Protein AF-A0A0F9BRL6-F1 (afdb_monomer_lite)

Secondary structure (DSSP, 8-state):
-HHHHHHHTT--GGG----SSHHHHHHHHHTT--TT--------GGGTTHHHHHHT-SSGGGHHHHSSS-SHHHHTPPPTT-

pLDDT: mean 95.87, std 2.91, range [78.62, 98.25]

Structure (mmCIF, N/CA/C/O backbone):
data_AF-A0A0F9BRL6-F1
#
_entry.id   AF-A0A0F9BRL6-F1
#
loop_
_atom_site.group_PDB
_atom_site.id
_atom_site.type_symbol
_atom_site.label_atom_id
_atom_site.label_alt_id
_atom_site.label_comp_id
_atom_site.label_asym_id
_atom_site.label_entity_id
_atom_site.label_seq_id
_atom_site.pdbx_PDB_ins_code
_atom_site.Cartn_x
_atom_site.Cartn_y
_atom_site.Cartn_z
_atom_site.occupancy
_atom_site.B_iso_or_equiv
_atom_site.auth_seq_id
_atom_site.auth_comp_id
_atom_site.auth_asym_id
_atom_site.auth_atom_id
_atom_site.pdbx_PDB_model_num
ATOM 1 N N . PHE A 1 1 ? 2.830 8.361 12.711 1.00 85.38 1 PHE A N 1
ATOM 2 C CA . PHE A 1 1 ? 2.015 9.549 12.347 1.00 85.38 1 PHE A CA 1
ATOM 3 C C . PHE A 1 1 ? 0.643 9.190 11.780 1.00 85.38 1 PHE A C 1
ATOM 5 O O . PHE A 1 1 ? -0.334 9.745 12.259 1.00 85.38 1 PHE A O 1
ATOM 12 N N . ILE A 1 2 ? 0.542 8.281 10.799 1.00 94.56 2 ILE A N 1
ATOM 13 C CA . ILE A 1 2 ? -0.734 7.953 10.127 1.00 94.56 2 ILE A CA 1
ATOM 14 C C . ILE A 1 2 ? -1.757 7.339 11.096 1.00 94.56 2 ILE A C 1
ATOM 16 O O . ILE A 1 2 ? -2.851 7.875 11.243 1.00 94.56 2 ILE A O 1
ATOM 20 N N . ALA A 1 3 ? -1.384 6.270 11.805 1.00 96.44 3 ALA A N 1
ATOM 21 C CA . ALA A 1 3 ? -2.274 5.589 12.744 1.00 96.44 3 ALA A CA 1
ATOM 22 C C . ALA A 1 3 ? -2.751 6.502 13.882 1.00 96.44 3 ALA A C 1
ATOM 24 O O . ALA A 1 3 ? -3.945 6.586 14.154 1.00 96.44 3 ALA A O 1
ATOM 25 N N . GLU A 1 4 ? -1.834 7.251 14.498 1.00 96.75 4 GLU A N 1
ATOM 26 C CA . GLU A 1 4 ? -2.176 8.247 15.520 1.00 96.75 4 GLU A CA 1
ATOM 27 C C . GLU A 1 4 ? -3.106 9.345 14.987 1.00 96.75 4 GLU A C 1
ATOM 29 O O . GLU A 1 4 ? -4.046 9.737 15.676 1.00 96.75 4 GLU A O 1
ATOM 34 N N . GLY A 1 5 ? -2.898 9.810 13.751 1.00 97.38 5 GLY A N 1
ATOM 35 C CA . GLY A 1 5 ? -3.799 10.758 13.092 1.00 97.38 5 GLY A CA 1
ATOM 36 C C . GLY A 1 5 ? -5.209 10.193 12.905 1.00 97.38 5 GLY A C 1
ATOM 37 O O . GLY A 1 5 ? -6.181 10.857 13.259 1.00 97.38 5 GLY A O 1
ATOM 38 N N . ALA A 1 6 ? -5.327 8.949 12.431 1.00 97.06 6 ALA A N 1
ATOM 39 C CA . ALA A 1 6 ? -6.613 8.268 12.265 1.00 97.06 6 ALA A CA 1
ATOM 40 C C . ALA A 1 6 ? -7.346 8.082 13.605 1.00 97.06 6 ALA A C 1
ATOM 42 O O . ALA A 1 6 ? -8.534 8.390 13.707 1.00 97.06 6 ALA A O 1
ATOM 43 N N . LYS A 1 7 ? -6.630 7.645 14.653 1.00 97.12 7 LYS A N 1
ATOM 44 C CA . LYS A 1 7 ? -7.177 7.496 16.015 1.00 97.12 7 LYS A CA 1
ATOM 45 C C . LYS A 1 7 ? -7.693 8.839 16.549 1.00 97.12 7 LYS A C 1
ATOM 47 O O . LYS A 1 7 ? -8.807 8.901 17.061 1.00 97.12 7 LYS A O 1
ATOM 52 N N . LYS A 1 8 ? -6.926 9.926 16.386 1.00 97.75 8 LYS A N 1
ATOM 53 C CA . LYS A 1 8 ? -7.326 11.286 16.806 1.00 97.75 8 LYS A CA 1
ATOM 54 C C . LYS A 1 8 ? -8.536 11.825 16.042 1.00 97.75 8 LYS A C 1
ATOM 56 O O . LYS A 1 8 ? -9.319 12.570 16.617 1.00 97.75 8 LYS A O 1
ATOM 61 N N . ALA A 1 9 ? -8.708 11.428 14.783 1.00 97.94 9 ALA A N 1
ATOM 62 C CA . ALA A 1 9 ? -9.880 11.764 13.976 1.00 97.94 9 ALA A CA 1
ATOM 63 C C . ALA A 1 9 ? -11.127 10.913 14.306 1.00 97.94 9 ALA A C 1
ATOM 65 O O . ALA A 1 9 ? -12.160 11.076 13.663 1.00 97.94 9 ALA A O 1
ATOM 66 N N . GLY A 1 10 ? -11.050 10.009 15.291 1.00 98.00 10 GLY A N 1
ATOM 67 C CA . GLY A 1 10 ? -12.183 9.206 15.758 1.00 98.00 10 GLY A CA 1
ATOM 68 C C . GLY A 1 10 ? -12.277 7.804 15.153 1.00 98.00 10 GLY A C 1
ATOM 69 O O . GLY A 1 10 ? -13.265 7.110 15.391 1.00 98.00 10 GLY A O 1
ATOM 70 N N . MET A 1 11 ? -11.269 7.342 14.403 1.00 97.75 11 MET A N 1
ATOM 71 C CA . MET A 1 11 ? -11.264 5.964 13.906 1.00 97.75 11 MET A CA 1
ATOM 72 C C . MET A 1 11 ? -11.137 4.970 15.078 1.00 97.75 11 MET A C 1
ATOM 74 O O . MET A 1 11 ? -10.202 5.090 15.878 1.00 97.75 11 MET A O 1
ATOM 78 N N . PRO A 1 12 ? -12.024 3.957 15.193 1.00 98.00 12 PRO A N 1
ATOM 79 C CA . PRO A 1 12 ? -11.923 2.949 16.244 1.00 98.00 12 PRO A CA 1
ATOM 80 C C . PRO A 1 12 ? -10.575 2.228 16.199 1.00 98.00 12 PRO A C 1
ATOM 82 O O . PRO A 1 12 ? -10.159 1.776 15.135 1.00 98.00 12 PRO A O 1
ATOM 85 N N . LYS A 1 13 ? -9.921 2.039 17.354 1.00 95.81 13 LYS A N 1
ATOM 86 C CA . LYS A 1 13 ? -8.599 1.382 17.427 1.00 95.81 13 LYS A CA 1
ATOM 87 C C . LYS A 1 13 ? -8.570 0.013 16.742 1.00 95.81 13 LYS A C 1
ATOM 89 O O . LYS A 1 13 ? -7.608 -0.292 16.059 1.00 95.81 13 LYS A O 1
ATOM 94 N N . LYS A 1 14 ? -9.646 -0.773 16.861 1.00 96.69 14 LYS A N 1
ATOM 95 C CA . LYS A 1 14 ? -9.786 -2.086 16.201 1.00 96.69 14 LYS A CA 1
ATOM 96 C C . LYS A 1 14 ? -9.767 -2.028 14.663 1.00 96.69 14 LYS A C 1
ATOM 98 O O . LYS 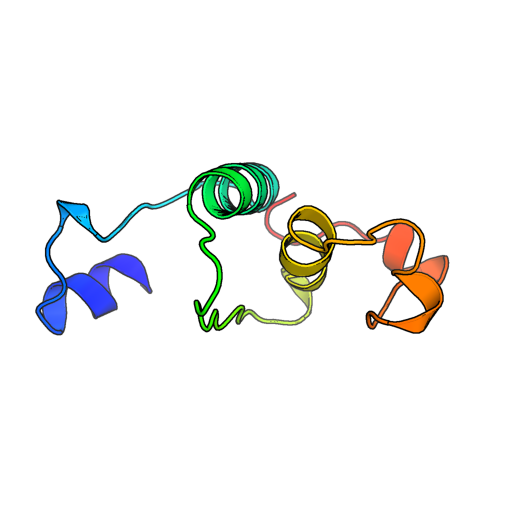A 1 14 ? -9.505 -3.039 14.022 1.00 96.69 14 LYS A O 1
ATOM 103 N N . ASN A 1 15 ? -10.038 -0.857 14.082 1.00 96.19 15 ASN A N 1
ATOM 104 C CA . ASN A 1 15 ? -10.011 -0.619 12.639 1.00 96.19 15 ASN A CA 1
ATOM 105 C C . ASN A 1 15 ? -8.655 -0.063 12.164 1.00 96.19 15 ASN A C 1
ATOM 107 O O . ASN A 1 15 ? -8.444 0.056 10.961 1.00 96.19 15 ASN A O 1
ATOM 111 N N . VAL A 1 16 ? -7.736 0.265 13.080 1.00 96.94 16 VAL A N 1
ATOM 112 C CA . VAL A 1 16 ? -6.384 0.739 12.763 1.00 96.94 16 VAL A CA 1
ATOM 113 C C . VAL A 1 16 ? -5.412 -0.410 12.980 1.00 96.94 16 VAL A C 1
ATOM 115 O O . VAL A 1 16 ? -5.258 -0.886 14.101 1.00 96.94 16 VAL A O 1
ATOM 118 N N . VAL A 1 17 ? -4.756 -0.851 11.910 1.00 96.62 17 VAL A N 1
ATOM 119 C CA . VAL A 1 17 ? -3.735 -1.902 11.970 1.00 96.62 17 VAL A CA 1
ATOM 120 C C . VAL A 1 17 ? -2.440 -1.349 11.391 1.00 96.62 17 VAL A C 1
ATOM 122 O O . VAL A 1 17 ? -2.457 -0.661 10.370 1.00 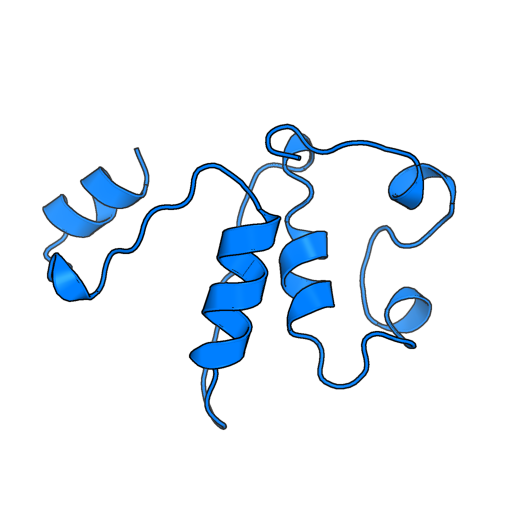96.62 17 VAL A O 1
ATOM 125 N N . GLU A 1 18 ? -1.343 -1.579 12.103 1.00 96.12 18 GLU A N 1
ATOM 126 C CA . GLU A 1 18 ? -0.019 -1.023 11.827 1.00 96.12 18 GLU A CA 1
ATOM 127 C C . GLU A 1 18 ? 0.926 -2.175 11.469 1.00 96.12 18 GLU A C 1
ATOM 129 O O . GLU A 1 18 ? 0.812 -3.259 12.037 1.00 96.12 18 GLU A O 1
ATOM 134 N N . PHE A 1 19 ? 1.831 -1.936 10.521 1.00 95.06 19 PHE A N 1
ATOM 135 C CA . PHE A 1 19 ? 2.797 -2.919 10.026 1.00 95.06 19 PHE A CA 1
ATOM 136 C C . PHE A 1 19 ? 4.168 -2.264 9.914 1.00 95.06 19 PHE A C 1
ATOM 138 O O . PHE A 1 19 ? 4.254 -1.085 9.555 1.00 95.06 19 PHE A O 1
ATOM 145 N N . ASP A 1 20 ? 5.222 -3.041 10.151 1.00 92.88 20 ASP A N 1
ATOM 146 C CA . ASP A 1 20 ? 6.602 -2.558 10.044 1.00 92.88 20 ASP A CA 1
ATOM 147 C C . ASP A 1 20 ? 7.127 -2.603 8.603 1.00 92.88 20 ASP A C 1
ATOM 149 O O . ASP A 1 20 ? 8.043 -1.861 8.245 1.00 92.88 20 ASP A O 1
ATOM 153 N N . ASN A 1 21 ? 6.531 -3.446 7.751 1.00 93.44 21 ASN A N 1
ATOM 154 C CA . ASN A 1 21 ? 6.923 -3.590 6.353 1.00 93.44 21 ASN A CA 1
ATOM 155 C C . ASN A 1 21 ? 5.728 -3.641 5.392 1.00 93.44 21 ASN A C 1
ATOM 157 O O . ASN A 1 21 ? 4.584 -3.932 5.748 1.00 93.44 21 ASN A O 1
ATOM 161 N N . ILE A 1 22 ? 6.023 -3.348 4.127 1.00 93.81 22 ILE A N 1
ATOM 162 C CA . ILE A 1 22 ? 5.019 -3.204 3.063 1.00 93.81 22 ILE A CA 1
ATOM 163 C C . ILE A 1 22 ? 4.404 -4.559 2.682 1.00 93.81 22 ILE A C 1
ATOM 165 O O . ILE A 1 22 ? 3.242 -4.620 2.279 1.00 93.81 22 ILE A O 1
ATOM 169 N N . ARG A 1 23 ? 5.174 -5.647 2.816 1.00 93.38 23 ARG A N 1
ATOM 170 C CA . ARG A 1 23 ? 4.737 -7.003 2.462 1.00 93.38 23 ARG A CA 1
ATOM 171 C C . ARG A 1 23 ? 3.609 -7.476 3.375 1.00 93.38 23 ARG A C 1
ATOM 173 O O . ARG A 1 23 ? 2.604 -7.980 2.884 1.00 93.38 23 ARG A O 1
ATOM 180 N N . GLU A 1 24 ? 3.748 -7.276 4.681 1.00 96.31 24 GLU A N 1
ATOM 181 C CA . GLU A 1 24 ? 2.705 -7.604 5.658 1.00 96.31 24 GLU A CA 1
ATOM 182 C C . GLU A 1 24 ? 1.421 -6.815 5.408 1.00 96.31 24 GLU A C 1
ATOM 184 O O . GLU A 1 24 ? 0.338 -7.398 5.411 1.00 96.31 24 GLU A O 1
ATOM 189 N N . ALA A 1 25 ? 1.536 -5.518 5.105 1.00 95.44 25 ALA A N 1
ATOM 190 C CA . ALA A 1 25 ? 0.382 -4.688 4.772 1.00 95.44 25 ALA A CA 1
ATOM 191 C C . ALA A 1 25 ? -0.366 -5.196 3.523 1.00 95.44 25 ALA A C 1
ATOM 193 O O . ALA A 1 25 ? -1.597 -5.185 3.500 1.00 95.44 25 ALA A O 1
ATOM 194 N N . GLY A 1 26 ? 0.360 -5.662 2.499 1.00 96.44 26 GLY A N 1
ATOM 195 C CA . GLY A 1 26 ? -0.223 -6.250 1.289 1.00 96.44 26 GLY A CA 1
ATOM 196 C C . GLY A 1 26 ? -0.962 -7.563 1.554 1.00 96.44 26 GLY A C 1
ATOM 197 O O . GLY A 1 26 ? -2.135 -7.681 1.203 1.00 96.44 26 GLY A O 1
ATOM 198 N N . LEU A 1 27 ? -0.317 -8.507 2.246 1.00 96.81 27 LEU A N 1
ATOM 199 C CA . LEU A 1 27 ? -0.926 -9.795 2.616 1.00 96.81 27 LEU A CA 1
ATOM 200 C C . LEU A 1 27 ? -2.167 -9.610 3.492 1.00 96.81 27 LEU A C 1
ATOM 202 O O . LEU A 1 27 ? -3.184 -10.280 3.322 1.00 96.81 27 LEU A O 1
ATOM 206 N N . PHE A 1 28 ? -2.101 -8.666 4.424 1.00 97.31 28 PHE A N 1
ATOM 207 C CA . PHE A 1 28 ? -3.236 -8.327 5.260 1.00 97.31 28 PHE A CA 1
ATOM 208 C C . PHE A 1 28 ? -4.406 -7.750 4.461 1.00 97.31 28 PHE A C 1
ATOM 210 O O . PHE A 1 28 ? -5.558 -8.110 4.705 1.00 97.31 28 PHE A O 1
ATOM 217 N N . LEU A 1 29 ? -4.119 -6.860 3.507 1.00 97.06 29 LEU A N 1
ATOM 218 C CA . LEU A 1 29 ? -5.142 -6.273 2.649 1.00 97.06 29 LEU A CA 1
ATOM 219 C C . LEU A 1 29 ? -5.809 -7.338 1.771 1.00 97.06 29 LEU A C 1
ATOM 221 O O . LEU A 1 29 ? -7.030 -7.319 1.634 1.00 97.06 29 LEU A O 1
ATOM 225 N N . GLN A 1 30 ? -5.045 -8.300 1.246 1.00 95.88 30 GLN A N 1
ATOM 226 C CA . GLN A 1 30 ? -5.576 -9.417 0.459 1.00 95.88 30 GLN A CA 1
ATOM 227 C C . GLN A 1 30 ? -6.681 -10.181 1.207 1.00 95.88 30 GLN A C 1
ATOM 229 O O . GLN A 1 30 ? -7.707 -10.505 0.618 1.00 95.88 30 GLN A O 1
ATOM 234 N N . GLY A 1 31 ? -6.498 -10.430 2.507 1.00 96.06 31 GLY A N 1
ATOM 235 C CA . GLY A 1 31 ? -7.476 -11.132 3.347 1.00 96.06 31 GLY A CA 1
ATOM 236 C C . GLY A 1 31 ? -8.662 -10.282 3.818 1.00 96.06 31 GLY A C 1
ATOM 237 O O . GLY A 1 31 ? -9.538 -10.806 4.502 1.00 96.06 31 GLY A O 1
ATOM 238 N N . ARG A 1 32 ? -8.682 -8.981 3.505 1.00 95.94 32 ARG A N 1
ATOM 239 C CA . ARG A 1 32 ? -9.748 -8.047 3.903 1.00 95.94 32 ARG A CA 1
ATOM 240 C C . ARG A 1 32 ? -10.579 -7.501 2.758 1.00 95.94 32 ARG A C 1
ATOM 242 O O . ARG A 1 32 ? -11.637 -6.952 3.030 1.00 95.94 32 ARG A O 1
ATOM 249 N N . LEU A 1 33 ? -10.076 -7.584 1.533 1.00 96.19 33 LEU A N 1
ATOM 250 C CA . LEU A 1 33 ? -10.751 -7.037 0.369 1.00 96.19 33 LEU A CA 1
ATOM 251 C C . LEU A 1 33 ? -12.031 -7.806 0.058 1.00 96.19 33 LEU A C 1
ATOM 253 O O . LEU A 1 33 ? -12.010 -9.020 -0.149 1.00 96.19 33 LEU A O 1
ATOM 257 N N . GLU A 1 34 ? -13.121 -7.066 -0.077 1.00 96.19 34 GLU A N 1
ATOM 258 C CA . GLU A 1 34 ? -14.410 -7.572 -0.521 1.00 96.19 34 GLU A CA 1
ATOM 259 C C . GLU A 1 34 ? -14.857 -6.883 -1.818 1.00 96.19 34 GLU A C 1
ATOM 261 O O . GLU A 1 34 ? -14.410 -5.795 -2.200 1.00 96.19 34 GLU A O 1
ATOM 266 N N . LYS A 1 35 ? -15.758 -7.539 -2.555 1.00 95.75 35 LYS A N 1
ATOM 267 C CA . LYS A 1 35 ? -16.312 -6.965 -3.784 1.00 95.75 35 LYS A CA 1
ATOM 268 C C . LYS A 1 35 ? -17.101 -5.697 -3.446 1.00 95.75 35 LYS A C 1
ATOM 270 O O . LYS A 1 35 ? 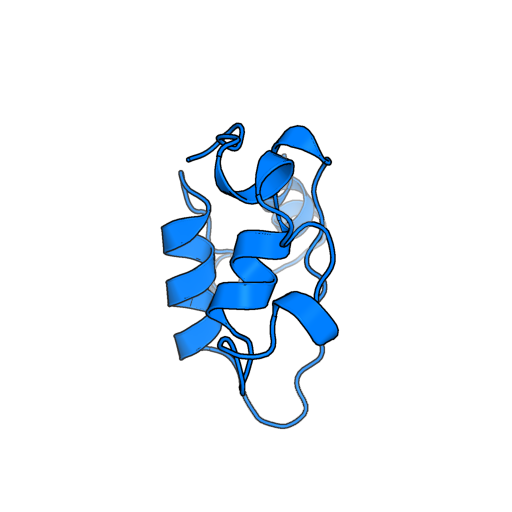-18.108 -5.765 -2.753 1.00 95.75 35 LYS A O 1
ATOM 275 N N . GLY A 1 36 ? -16.704 -4.580 -4.051 1.00 96.75 36 GLY A N 1
ATOM 276 C CA . GLY A 1 36 ? -17.333 -3.271 -3.845 1.00 96.75 36 GLY A CA 1
ATOM 277 C C . GLY A 1 36 ? -16.491 -2.313 -3.004 1.00 96.75 36 GLY A C 1
ATOM 278 O O . GLY A 1 36 ? -16.814 -1.127 -2.957 1.00 96.75 36 GLY A O 1
ATOM 279 N N . ASP A 1 37 ? -15.395 -2.792 -2.412 1.00 96.94 37 ASP A N 1
ATOM 280 C CA . ASP A 1 37 ? -14.469 -1.944 -1.671 1.00 96.94 37 ASP A CA 1
ATOM 281 C C . ASP A 1 37 ? -13.759 -0.924 -2.565 1.00 96.94 37 ASP A C 1
ATOM 283 O O . ASP A 1 37 ? -13.399 -1.184 -3.717 1.00 96.94 37 ASP A O 1
ATOM 287 N N . VAL A 1 38 ? -13.487 0.243 -1.980 1.00 97.31 38 VAL A N 1
ATOM 288 C CA . VAL A 1 38 ? -12.609 1.266 -2.550 1.00 97.31 38 VAL A CA 1
ATOM 289 C C . VAL A 1 38 ? -11.423 1.446 -1.617 1.00 97.31 38 VAL A C 1
ATOM 291 O O . VAL A 1 38 ? -11.586 1.805 -0.451 1.00 97.31 38 VAL A O 1
ATOM 294 N N . VAL A 1 39 ? -10.215 1.236 -2.141 1.00 97.06 39 VAL A N 1
ATOM 295 C CA . VAL A 1 39 ? -8.982 1.312 -1.352 1.00 97.06 39 VAL A CA 1
ATOM 296 C C . VAL A 1 39 ? -8.076 2.426 -1.857 1.00 97.06 39 VAL A C 1
ATOM 298 O O . VAL A 1 39 ? -7.694 2.464 -3.025 1.00 97.06 39 VAL A O 1
ATOM 301 N N . LEU A 1 40 ? -7.681 3.318 -0.946 1.00 97.38 40 LEU A N 1
ATOM 302 C CA . LEU A 1 40 ? -6.645 4.316 -1.188 1.00 97.38 40 LEU A CA 1
ATOM 303 C C . LEU A 1 40 ? -5.293 3.791 -0.699 1.00 97.38 40 LEU A C 1
ATOM 305 O O . LEU A 1 40 ? -5.068 3.656 0.501 1.00 97.38 40 LEU A O 1
ATOM 309 N N . ILE A 1 41 ? -4.362 3.583 -1.628 1.00 97.19 41 ILE A N 1
ATOM 310 C CA . ILE A 1 41 ? -2.970 3.257 -1.311 1.00 97.19 41 ILE A CA 1
ATOM 311 C C . ILE A 1 41 ? -2.116 4.497 -1.580 1.00 97.19 41 ILE A C 1
ATOM 313 O O . ILE A 1 41 ? -1.995 4.956 -2.718 1.00 97.19 41 ILE A O 1
ATOM 317 N N . LYS A 1 42 ? -1.511 5.060 -0.528 1.00 95.56 42 LYS A N 1
ATOM 318 C CA . LYS A 1 42 ? -0.747 6.309 -0.622 1.00 95.56 42 LYS A CA 1
ATOM 319 C C . LYS A 1 42 ? 0.557 6.256 0.166 1.00 95.56 42 LYS A C 1
ATOM 321 O O . LYS A 1 42 ? 0.586 5.922 1.341 1.00 95.56 42 LYS A O 1
ATOM 326 N N . GLY A 1 43 ? 1.635 6.696 -0.480 1.00 94.00 43 GLY A N 1
ATOM 327 C CA . GLY A 1 43 ? 2.954 6.889 0.124 1.00 94.00 43 GLY A CA 1
ATOM 328 C C . GLY A 1 43 ? 3.816 7.819 -0.726 1.00 94.00 43 GLY A C 1
ATOM 329 O O . GLY A 1 43 ? 3.363 8.314 -1.767 1.00 94.00 43 GLY A O 1
ATOM 330 N N . SER A 1 44 ? 5.037 8.102 -0.275 1.00 95.25 44 SER A N 1
ATOM 331 C CA . SER A 1 44 ? 6.050 8.737 -1.123 1.00 95.25 44 SER A CA 1
ATOM 332 C C . SER A 1 44 ? 6.614 7.709 -2.111 1.00 95.25 44 SER A C 1
ATOM 334 O O . SER A 1 44 ? 6.491 6.500 -1.907 1.00 95.25 44 SER A O 1
ATOM 336 N N . GLN A 1 45 ? 7.240 8.171 -3.199 1.00 95.88 45 GLN A N 1
ATOM 337 C CA . GLN A 1 45 ? 7.790 7.272 -4.221 1.00 95.88 45 GLN A CA 1
ATOM 338 C C . GLN A 1 45 ? 8.766 6.256 -3.613 1.00 95.88 45 GLN A C 1
ATOM 340 O O . GLN A 1 45 ? 8.708 5.079 -3.973 1.00 95.88 45 GLN A O 1
ATOM 345 N N . ALA A 1 46 ? 9.632 6.692 -2.691 1.00 95.69 46 ALA A N 1
ATOM 346 C CA . ALA A 1 46 ? 10.665 5.858 -2.075 1.00 95.69 46 ALA A CA 1
ATOM 347 C C . ALA A 1 46 ? 10.102 4.631 -1.338 1.00 95.69 46 ALA A C 1
ATOM 349 O O . ALA A 1 46 ? 10.772 3.607 -1.266 1.00 95.69 46 ALA A O 1
ATOM 350 N N . VAL A 1 47 ? 8.850 4.694 -0.875 1.00 95.44 47 VAL A N 1
ATOM 351 C CA . VAL A 1 47 ? 8.183 3.568 -0.210 1.00 95.44 47 VAL A CA 1
ATOM 352 C C . VAL A 1 47 ? 7.754 2.476 -1.189 1.00 95.44 47 VAL A C 1
ATOM 354 O O . VAL A 1 47 ? 7.609 1.339 -0.777 1.00 95.44 47 VAL A O 1
ATOM 357 N N . ARG A 1 48 ? 7.604 2.770 -2.489 1.00 96.31 48 ARG A N 1
ATOM 358 C CA . ARG A 1 48 ? 7.210 1.777 -3.511 1.00 96.31 48 ARG A CA 1
ATOM 359 C C . ARG A 1 48 ? 5.816 1.168 -3.282 1.00 96.31 48 AR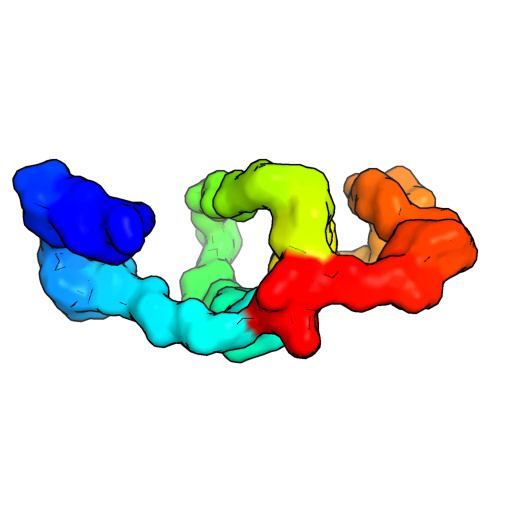G A C 1
ATOM 361 O O . ARG A 1 48 ? 5.620 -0.029 -3.456 1.00 96.31 48 ARG A O 1
ATOM 368 N N . MET A 1 49 ? 4.834 1.998 -2.922 1.00 96.88 49 MET A N 1
ATOM 369 C CA . MET A 1 49 ? 3.462 1.555 -2.617 1.00 96.88 49 MET A CA 1
ATOM 370 C C . MET A 1 49 ? 2.749 0.800 -3.751 1.00 96.88 49 MET A C 1
ATOM 372 O O . MET A 1 49 ? 1.825 0.038 -3.486 1.00 96.88 49 MET A O 1
ATOM 376 N N . GLU A 1 50 ? 3.187 0.947 -5.003 1.00 97.44 50 GLU A N 1
ATOM 377 C CA . GLU A 1 50 ? 2.714 0.111 -6.110 1.00 97.44 50 GLU A CA 1
ATOM 378 C C . GLU A 1 50 ? 2.930 -1.393 -5.857 1.00 97.44 50 GLU A C 1
ATOM 380 O O . GLU A 1 50 ? 2.200 -2.207 -6.407 1.00 97.44 50 GLU A O 1
ATOM 385 N N . LYS A 1 51 ? 3.874 -1.782 -4.988 1.00 96.56 51 LYS A N 1
ATOM 386 C CA . LYS A 1 51 ? 4.069 -3.182 -4.585 1.00 96.56 51 LYS A CA 1
ATOM 387 C C . LYS A 1 51 ? 2.861 -3.729 -3.812 1.00 96.56 51 LYS A C 1
ATOM 389 O O . LYS A 1 51 ? 2.455 -4.851 -4.080 1.00 96.56 51 LYS A O 1
ATOM 394 N N . VAL A 1 52 ? 2.229 -2.917 -2.953 1.00 97.25 52 VAL A N 1
ATOM 395 C CA . VAL A 1 52 ? 0.965 -3.280 -2.275 1.00 97.25 52 VAL A CA 1
ATOM 396 C C . VAL A 1 52 ? -0.156 -3.439 -3.291 1.00 97.25 52 VAL A C 1
ATOM 398 O O . VAL A 1 52 ? -0.915 -4.394 -3.209 1.00 97.25 52 VAL A O 1
ATOM 401 N N . VAL A 1 53 ? -0.240 -2.527 -4.269 1.00 97.75 53 VAL A N 1
ATOM 402 C CA . VAL A 1 53 ? -1.247 -2.621 -5.336 1.00 97.75 53 VAL A CA 1
ATOM 403 C C . VAL A 1 53 ? -1.092 -3.950 -6.070 1.00 97.75 53 VAL A C 1
ATOM 405 O O . VAL A 1 53 ? -2.077 -4.659 -6.222 1.00 97.75 53 VAL A O 1
ATOM 408 N N . LYS A 1 54 ? 0.139 -4.310 -6.465 1.00 97.56 54 LYS A N 1
ATOM 409 C CA . LYS A 1 54 ? 0.433 -5.571 -7.158 1.00 97.56 54 LYS A CA 1
ATOM 410 C C . LYS A 1 54 ? 0.032 -6.805 -6.349 1.00 97.56 54 LYS A C 1
ATOM 412 O O . LYS A 1 54 ? -0.536 -7.717 -6.937 1.00 97.56 54 LYS A O 1
ATOM 417 N N . GLU A 1 55 ? 0.306 -6.816 -5.043 1.00 97.06 55 GLU A N 1
ATOM 418 C CA . GLU A 1 55 ? -0.050 -7.920 -4.134 1.00 97.06 55 GLU A CA 1
ATOM 419 C C . GLU A 1 55 ? -1.553 -8.231 -4.165 1.00 97.06 55 GLU A C 1
ATOM 421 O O . GLU A 1 55 ? -1.951 -9.389 -4.110 1.00 97.06 55 GLU A O 1
ATOM 426 N N . VAL A 1 56 ? -2.388 -7.198 -4.312 1.00 97.19 56 VAL A N 1
ATOM 427 C CA . VAL A 1 56 ? -3.852 -7.331 -4.283 1.00 97.19 56 VAL A CA 1
ATOM 428 C C . VAL A 1 56 ? -4.520 -7.237 -5.657 1.00 97.19 56 VAL A C 1
ATOM 430 O O . VAL A 1 56 ? -5.746 -7.182 -5.752 1.00 97.19 56 VAL A O 1
ATOM 433 N N . MET A 1 57 ? -3.743 -7.211 -6.744 1.00 97.19 57 MET A N 1
ATOM 434 C CA . MET A 1 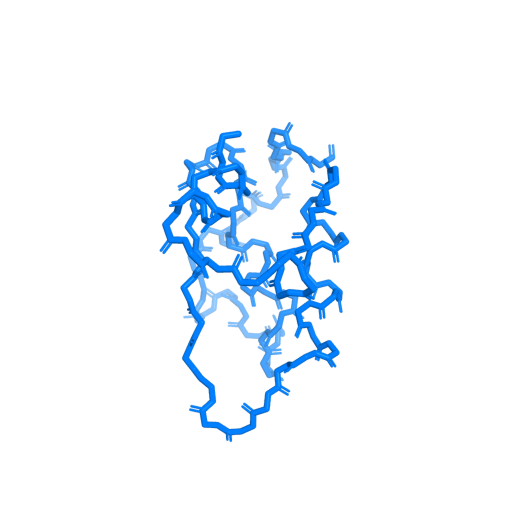57 ? -4.301 -7.274 -8.095 1.00 97.19 57 MET A CA 1
ATOM 435 C C . MET A 1 57 ? -4.990 -8.624 -8.320 1.00 97.19 57 MET A C 1
ATOM 437 O O . MET A 1 57 ? -4.437 -9.668 -7.996 1.00 97.19 57 MET A O 1
ATOM 441 N N . ALA A 1 58 ? -6.148 -8.616 -8.985 1.00 95.19 58 ALA A N 1
ATOM 442 C CA . ALA A 1 58 ? -6.785 -9.850 -9.455 1.00 95.19 58 ALA A CA 1
ATOM 443 C C . ALA A 1 58 ? -5.938 -10.576 -10.522 1.00 95.19 58 ALA A C 1
ATOM 445 O O . ALA A 1 58 ? -5.950 -11.800 -10.612 1.00 95.19 58 ALA A O 1
ATOM 446 N N . GLU A 1 59 ? -5.177 -9.819 -11.321 1.00 97.00 59 GLU A N 1
ATOM 447 C CA . GLU A 1 59 ? -4.334 -10.330 -12.408 1.00 97.00 59 GLU A CA 1
ATOM 448 C C . GLU A 1 59 ? -2.889 -9.803 -12.267 1.00 97.00 59 GLU A C 1
ATOM 450 O O . GLU A 1 59 ? -2.435 -8.995 -13.085 1.00 97.00 59 GLU A O 1
ATOM 455 N N . PRO A 1 60 ? -2.127 -10.226 -11.238 1.00 97.12 60 PRO A N 1
ATOM 456 C CA . PRO A 1 60 ? -0.802 -9.665 -10.946 1.00 97.12 60 PRO A CA 1
ATOM 457 C C . PRO A 1 60 ? 0.217 -9.916 -12.070 1.00 97.12 60 PRO A C 1
ATOM 459 O O . PRO A 1 60 ? 1.154 -9.136 -12.252 1.00 97.12 60 PRO A O 1
ATOM 462 N N . ASN A 1 61 ? 0.003 -10.955 -12.884 1.00 97.69 61 ASN A N 1
ATOM 463 C CA . ASN A 1 61 ? 0.816 -11.260 -14.065 1.00 97.69 61 ASN A CA 1
ATOM 464 C C . ASN A 1 61 ? 0.700 -10.197 -15.173 1.00 97.69 61 ASN A C 1
ATOM 466 O O . ASN A 1 61 ? 1.576 -10.112 -16.026 1.00 97.69 61 ASN A O 1
ATOM 470 N N . ARG A 1 62 ? -0.343 -9.355 -15.156 1.00 98.25 62 ARG A N 1
ATOM 471 C CA . ARG A 1 62 ? -0.519 -8.234 -16.097 1.00 98.25 62 ARG A CA 1
ATOM 472 C C . ARG A 1 62 ? -0.043 -6.897 -15.539 1.00 98.25 62 ARG A C 1
ATOM 474 O O . ARG A 1 62 ? -0.308 -5.858 -16.143 1.00 98.25 62 ARG A O 1
ATOM 481 N N . ALA A 1 63 ? 0.664 -6.896 -14.408 1.00 98.25 63 ALA A N 1
ATOM 482 C CA . ALA A 1 63 ? 1.147 -5.669 -13.784 1.00 98.25 63 ALA A CA 1
ATOM 483 C C . ALA A 1 63 ? 1.937 -4.787 -14.761 1.00 98.25 63 ALA A C 1
ATOM 485 O O . ALA A 1 63 ? 1.763 -3.579 -14.733 1.00 98.25 63 ALA A O 1
ATOM 486 N N . GLU A 1 64 ? 2.736 -5.354 -15.666 1.00 97.50 64 GLU A N 1
ATOM 487 C CA . GLU A 1 64 ? 3.495 -4.564 -16.648 1.00 97.50 64 GLU A CA 1
ATOM 488 C C . GLU A 1 64 ? 2.611 -3.686 -17.554 1.00 97.50 64 GLU A C 1
ATOM 490 O O . GLU A 1 64 ? 3.028 -2.609 -17.968 1.00 97.50 64 GLU A O 1
ATOM 495 N N . GLN A 1 65 ? 1.372 -4.111 -17.812 1.00 98.00 65 GLN A N 1
ATOM 496 C CA . GLN A 1 65 ? 0.408 -3.386 -18.646 1.00 98.00 65 GLN A CA 1
ATOM 497 C C . GLN A 1 65 ? -0.506 -2.467 -17.829 1.00 98.00 65 GLN A C 1
ATOM 499 O O . GLN A 1 65 ? -0.962 -1.441 -18.328 1.00 98.00 65 GLN A O 1
ATOM 504 N N . LEU A 1 66 ? -0.829 -2.867 -16.595 1.00 98.00 66 LEU A N 1
ATOM 505 C CA . LEU A 1 66 ? -1.897 -2.259 -15.794 1.00 98.00 66 LEU A CA 1
ATOM 506 C C . LEU A 1 66 ? -1.385 -1.407 -14.629 1.00 98.00 66 LEU A C 1
ATOM 508 O O . LEU A 1 66 ? -2.143 -0.629 -14.054 1.00 98.00 66 LEU A O 1
ATOM 512 N N . LEU A 1 67 ? -0.118 -1.564 -14.252 1.00 98.25 67 LEU A N 1
ATOM 513 C CA . LEU A 1 67 ? 0.468 -0.960 -13.067 1.00 98.25 67 LEU A CA 1
ATOM 514 C C . LEU A 1 67 ? 1.753 -0.214 -13.423 1.00 98.25 67 LEU A C 1
ATOM 516 O O . LEU A 1 67 ? 2.581 -0.648 -14.217 1.00 98.25 67 LEU A O 1
ATOM 520 N N . VAL A 1 68 ? 1.944 0.936 -12.789 1.00 97.56 68 VAL A N 1
ATOM 521 C CA . VAL A 1 68 ? 3.130 1.766 -13.000 1.00 97.56 68 VAL A CA 1
ATOM 522 C C . VAL A 1 68 ? 4.405 1.094 -12.472 1.00 97.56 68 VAL A C 1
ATOM 524 O O . VAL A 1 68 ? 4.367 0.305 -11.523 1.00 97.56 68 VAL A O 1
ATOM 527 N N . ARG A 1 69 ? 5.560 1.497 -13.026 1.00 97.06 69 ARG A N 1
ATOM 528 C CA . ARG A 1 69 ? 6.903 1.178 -12.494 1.00 97.06 69 ARG A CA 1
ATOM 529 C C . ARG A 1 69 ? 7.187 -0.325 -12.390 1.00 97.06 69 ARG A C 1
ATOM 531 O O . ARG A 1 69 ? 7.716 -0.796 -11.383 1.00 97.06 69 ARG A O 1
ATOM 538 N N . GLN A 1 70 ? 6.807 -1.066 -13.425 1.00 97.94 70 GLN A N 1
ATOM 539 C CA . GLN A 1 70 ? 7.081 -2.500 -13.543 1.00 97.94 70 GLN A CA 1
ATOM 540 C C . GLN A 1 70 ? 8.249 -2.812 -14.484 1.00 97.94 70 GLN A C 1
ATOM 542 O O . GLN A 1 70 ? 8.602 -3.976 -14.630 1.00 97.94 70 GLN A O 1
ATOM 547 N N . ASP A 1 71 ? 8.881 -1.805 -15.093 1.00 96.88 71 ASP A N 1
ATOM 548 C CA . ASP A 1 71 ? 10.102 -2.025 -15.864 1.00 96.88 71 ASP A CA 1
ATOM 549 C C . ASP A 1 71 ? 11.281 -2.431 -14.963 1.00 96.88 71 ASP A C 1
ATOM 551 O O . ASP A 1 71 ? 11.306 -2.185 -13.749 1.00 96.88 71 ASP A O 1
ATOM 555 N N . LYS A 1 72 ? 12.285 -3.059 -15.582 1.00 96.81 72 LYS A N 1
ATOM 556 C CA . LYS A 1 72 ? 13.443 -3.664 -14.911 1.00 96.81 72 LYS A CA 1
ATOM 557 C C . LYS A 1 72 ? 14.110 -2.734 -13.892 1.00 96.81 72 LYS A C 1
ATOM 559 O O . LYS A 1 72 ? 14.381 -3.152 -12.768 1.00 96.81 72 LYS A O 1
ATOM 564 N N . ARG A 1 73 ? 14.294 -1.455 -14.244 1.00 96.25 73 ARG A N 1
ATOM 565 C CA . ARG A 1 73 ? 14.928 -0.451 -13.370 1.00 96.25 73 ARG A CA 1
ATOM 566 C C . ARG A 1 73 ? 14.182 -0.300 -12.046 1.00 96.25 73 ARG A C 1
ATOM 568 O O . ARG A 1 73 ? 14.798 -0.079 -11.004 1.00 96.25 73 ARG A O 1
ATOM 575 N N . TRP A 1 74 ? 12.856 -0.369 -12.076 1.00 96.38 74 TRP A N 1
ATOM 576 C CA . TRP A 1 74 ? 12.042 -0.264 -10.873 1.00 96.38 74 TRP A CA 1
ATOM 577 C C . TRP A 1 74 ? 11.950 -1.578 -10.110 1.00 96.38 74 TRP A C 1
ATOM 579 O O . TRP A 1 74 ? 11.927 -1.549 -8.878 1.00 96.38 74 TRP A O 1
ATOM 589 N N . LEU A 1 75 ? 11.909 -2.721 -10.787 1.00 94.62 75 LEU A N 1
ATOM 590 C CA . LEU A 1 75 ? 11.857 -4.020 -10.112 1.00 94.62 75 LEU A CA 1
ATOM 591 C C . LEU A 1 75 ? 13.128 -4.307 -9.300 1.00 94.62 75 LEU A C 1
ATOM 593 O O . LEU A 1 75 ? 13.036 -4.856 -8.207 1.00 94.62 75 LEU A O 1
ATOM 597 N N . GLU A 1 76 ? 14.287 -3.844 -9.766 1.00 95.38 76 GLU A N 1
ATOM 598 C CA . GLU A 1 76 ? 15.577 -4.015 -9.078 1.00 95.38 76 GLU A CA 1
ATOM 599 C C . GLU A 1 76 ? 15.779 -3.055 -7.887 1.00 95.38 76 GLU A C 1
ATOM 601 O O . GLU A 1 76 ? 16.698 -3.225 -7.086 1.00 95.38 76 GLU A O 1
ATOM 606 N N . LYS A 1 77 ? 14.925 -2.033 -7.733 1.00 94.12 77 LYS A N 1
ATOM 607 C CA . LYS A 1 77 ? 15.061 -1.022 -6.676 1.00 94.12 77 LYS A CA 1
ATOM 608 C C . LYS A 1 77 ? 14.341 -1.444 -5.390 1.00 94.12 77 LYS A C 1
ATOM 610 O O . LYS A 1 77 ? 13.150 -1.757 -5.417 1.00 94.12 77 LYS A O 1
ATOM 615 N N . LYS A 1 78 ? 15.022 -1.347 -4.244 1.00 92.56 78 LYS A N 1
ATOM 616 C CA . LYS A 1 78 ? 14.397 -1.540 -2.925 1.00 92.56 78 LYS A CA 1
ATOM 617 C C . LYS A 1 78 ? 13.576 -0.327 -2.477 1.00 92.56 78 LYS A C 1
ATOM 619 O O . LYS A 1 78 ? 13.897 0.812 -2.830 1.00 92.56 78 LYS A O 1
ATOM 624 N N . GLY A 1 79 ? 12.493 -0.581 -1.747 1.00 92.69 79 GLY A N 1
ATOM 625 C CA . GLY A 1 79 ? 11.703 0.436 -1.049 1.00 92.69 79 GLY A CA 1
ATOM 626 C C . GLY A 1 79 ? 12.260 0.765 0.338 1.00 92.69 79 GLY A C 1
ATOM 627 O O . GLY A 1 79 ? 13.048 0.011 0.890 1.00 92.69 79 GLY A O 1
ATOM 628 N N . SER A 1 80 ? 11.845 1.895 0.914 1.00 91.25 80 SER A N 1
ATOM 629 C CA . SER A 1 80 ? 12.299 2.337 2.246 1.00 91.25 80 SER A CA 1
ATOM 630 C C . SER A 1 80 ? 11.893 1.420 3.409 1.00 91.25 80 SER A C 1
ATOM 632 O O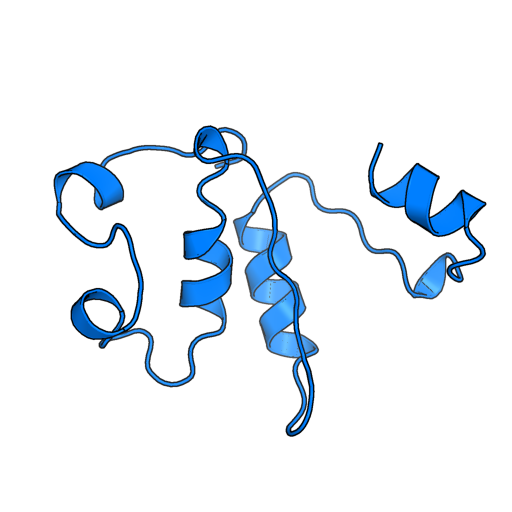 . SER A 1 80 ? 12.463 1.552 4.485 1.00 91.25 80 SER A O 1
ATOM 634 N N . TYR A 1 81 ? 10.916 0.534 3.202 1.00 85.81 81 TYR A N 1
ATOM 635 C CA . TYR A 1 81 ? 10.366 -0.381 4.213 1.00 85.81 81 TYR A CA 1
ATOM 636 C C . TYR A 1 81 ? 10.229 -1.807 3.648 1.00 85.81 81 TYR A C 1
ATOM 638 O O . TYR A 1 81 ? 9.238 -2.499 3.901 1.00 85.81 81 TYR A O 1
ATOM 646 N N . GLU A 1 82 ? 11.183 -2.181 2.788 1.00 78.62 82 GLU A N 1
ATOM 647 C CA . GLU A 1 82 ? 11.379 -3.543 2.273 1.00 78.62 82 GLU A CA 1
ATOM 648 C C . GLU A 1 82 ? 12.486 -4.290 3.006 1.00 78.62 82 GLU A C 1
ATOM 650 O O . GLU A 1 82 ? 13.535 -3.663 3.280 1.00 78.62 82 GLU A O 1
#

Radius of gyration: 14.02 Å; chains: 1; bounding box: 33×23×36 Å

Organism: NCBI:txid412755

InterPro domains:
  IPR036615 Mur ligase, C-terminal domain superfamily [G3DSA:3.90.190.20] (1-74)
  IPR036615 Mur ligase, C-terminal domain superfamily [SSF53244] (13-55)

Sequence (82 aa):
FIAEGAKKAGMPKKNVVEFDNIREAGLFLQGRLEKGDVVLIKGSQAVRMEKVVKEVMAEPNRAEQLLVRQDKRWLEKKGSYE

Foldseek 3Di:
DVLVVCVVVPNPNVNRDDDQALVVVLVVVLVVDDPPDDDDQDDDVLQVSLVSVLSNDPCSVCCVPVPPQPDPVSVPDDHPRD